Protein AF-A0A286TAH1-F1 (afdb_monomer)

Nearest PDB structures (foldseek):
  4v66-assembly1_AJ  TM=3.049E-01  e=8.725E+00  Escherichia coli

Solvent-accessible surface area (backbone atoms only — not comparable to full-atom values): 8216 Å² total; per-residue (Å²): 113,47,59,90,89,48,97,81,57,45,24,30,76,40,84,44,73,54,77,76,81,80,73,90,88,70,76,83,45,71,39,46,38,39,30,61,44,37,69,90,74,74,45,48,88,60,48,90,57,94,86,68,64,69,52,74,41,71,36,75,54,84,39,76,74,82,50,42,74,24,27,28,36,33,76,43,45,43,24,36,22,34,47,51,71,71,54,48,52,54,45,56,55,48,33,75,76,64,72,52,76,55,93,82,68,67,60,64,25,37,40,61,38,79,80,67,84,62,93,71,68,65,61,48,35,63,66,59,61,47,63,78,60,81,123

Radius of gyration: 15.1 Å; Cα contacts (8 Å, |Δi|>4): 212; chains: 1; bounding box: 39×30×38 Å

Foldseek 3Di:
DDDDPHDPWDWDKDWDQDQDDLDDDADHGTAIETATDDVVRVCVQLDDDPLFDWQFDWDQPCDDDPSRNHTYGPLRRQRIWGADPVLSVVVVVVCVVPVGDDPPPWGKTAGRCPPSPDDDDRIDTSVVSNVVPPD

Secondary structure (DSSP, 8-state):
-B--S-SS--EEEEEEE-S---SS---SSEEEEEEES-GGGT-TTTS--TT--EEE-EEE---SGGGGG-EEETTTTTTEEE--HHHHHHHHHHHHHHSS--TT----EEES-TTSS----SEE-HHHHHHTT--

Mean predicted aligned error: 6.15 Å

Organism: NCBI:txid1207542

pLDDT: mean 83.99, std 10.88, range [36.5, 95.44]

Sequence (135 aa):
MIRDIDDITDFTLLDVKVSQTLKGTVNSGSIIVRQTGSAEQGSAETLLQTGDVVMLFLTPTDLPGEQSSQYYVTGATAGVYRVTDDTQQSWNVLRSQHGNASDAWQPVFERVNVDSGDELPSELTPAQVYEQVKD

Structure (mmCIF, N/CA/C/O backbone):
data_AF-A0A286TAH1-F1
#
_entry.id   AF-A0A286TAH1-F1
#
loop_
_atom_site.group_PDB
_atom_site.id
_atom_site.type_symbol
_atom_site.label_atom_id
_atom_site.label_alt_id
_atom_site.label_comp_id
_atom_site.label_asym_id
_atom_site.label_entity_id
_atom_site.label_seq_id
_atom_site.pdbx_PDB_ins_code
_atom_site.Cartn_x
_atom_site.Cartn_y
_atom_site.Cartn_z
_atom_site.occupancy
_atom_site.B_iso_or_equiv
_atom_site.auth_seq_id
_atom_site.auth_comp_id
_atom_site.auth_asym_id
_atom_site.auth_atom_id
_atom_site.pdbx_PDB_model_num
ATOM 1 N N . MET A 1 1 ? 16.493 2.714 -0.895 1.00 82.31 1 MET A N 1
ATOM 2 C CA . MET A 1 1 ? 16.351 3.050 -2.324 1.00 82.31 1 MET A CA 1
ATOM 3 C C . MET A 1 1 ? 17.169 2.061 -3.135 1.00 82.31 1 MET A C 1
ATOM 5 O O . MET A 1 1 ? 18.258 1.716 -2.687 1.00 82.31 1 MET A O 1
ATOM 9 N N . ILE A 1 2 ? 16.652 1.609 -4.275 1.00 90.19 2 ILE A N 1
ATOM 10 C CA . ILE A 1 2 ? 17.345 0.749 -5.241 1.00 90.19 2 ILE A CA 1
ATOM 11 C C . ILE A 1 2 ? 17.036 1.192 -6.679 1.00 90.19 2 ILE A C 1
ATOM 13 O O . ILE A 1 2 ? 15.995 1.802 -6.917 1.00 90.19 2 ILE A O 1
ATOM 17 N N . ARG A 1 3 ? 17.923 0.826 -7.609 1.00 89.50 3 ARG A N 1
ATOM 18 C CA . ARG A 1 3 ? 17.768 0.934 -9.069 1.00 89.50 3 ARG A CA 1
ATOM 19 C C . ARG A 1 3 ? 18.244 -0.370 -9.705 1.00 89.50 3 ARG A C 1
ATOM 21 O O . ARG A 1 3 ? 19.398 -0.490 -10.100 1.00 89.50 3 ARG A O 1
ATOM 28 N N . ASP A 1 4 ? 17.415 -1.405 -9.636 1.00 90.00 4 ASP A N 1
ATOM 29 C CA . ASP A 1 4 ? 17.787 -2.777 -10.017 1.00 90.00 4 ASP A CA 1
ATOM 30 C C . ASP A 1 4 ? 17.015 -3.313 -11.234 1.00 90.00 4 ASP A C 1
ATOM 32 O O . ASP A 1 4 ? 17.237 -4.450 -11.643 1.00 90.00 4 ASP A O 1
ATOM 36 N N . ILE A 1 5 ? 16.130 -2.496 -11.813 1.00 87.19 5 ILE A N 1
ATOM 37 C CA . ILE A 1 5 ? 15.368 -2.798 -13.037 1.00 87.19 5 ILE A CA 1
ATOM 38 C C . ILE A 1 5 ? 15.913 -1.983 -14.215 1.00 87.19 5 ILE A C 1
ATOM 40 O O . ILE A 1 5 ? 16.086 -2.513 -15.310 1.00 87.19 5 ILE A O 1
ATOM 44 N N . ASP A 1 6 ? 16.210 -0.706 -13.972 1.00 87.81 6 ASP A N 1
ATOM 45 C CA . ASP A 1 6 ? 16.852 0.216 -14.903 1.00 87.81 6 ASP A CA 1
ATOM 46 C C . ASP A 1 6 ? 17.694 1.252 -14.123 1.00 87.81 6 ASP A C 1
ATOM 48 O O . ASP A 1 6 ? 17.627 1.316 -12.893 1.00 87.81 6 ASP A O 1
ATOM 52 N N . ASP A 1 7 ? 18.487 2.062 -14.829 1.00 88.75 7 ASP A N 1
ATOM 53 C CA . ASP A 1 7 ? 19.449 2.996 -14.217 1.00 88.75 7 ASP A CA 1
ATOM 54 C C . ASP A 1 7 ? 18.832 4.337 -13.757 1.00 88.75 7 ASP A C 1
ATOM 56 O O . ASP A 1 7 ? 19.522 5.185 -13.171 1.00 88.75 7 ASP A O 1
ATOM 60 N N . ILE A 1 8 ? 17.543 4.567 -14.028 1.00 88.06 8 ILE A N 1
ATOM 61 C CA . ILE A 1 8 ? 16.878 5.868 -13.854 1.00 88.06 8 ILE A CA 1
ATOM 62 C C . ILE A 1 8 ? 15.729 5.843 -12.842 1.00 88.06 8 ILE A C 1
ATOM 64 O O . ILE A 1 8 ? 15.449 6.872 -12.226 1.00 88.06 8 ILE A O 1
ATOM 68 N N . THR A 1 9 ? 15.083 4.699 -12.647 1.00 88.50 9 THR A N 1
ATOM 69 C CA . THR A 1 9 ? 13.889 4.553 -11.825 1.00 88.50 9 THR A CA 1
ATOM 70 C C . THR A 1 9 ? 14.282 4.157 -10.417 1.00 88.50 9 THR A C 1
ATOM 72 O O . THR A 1 9 ? 14.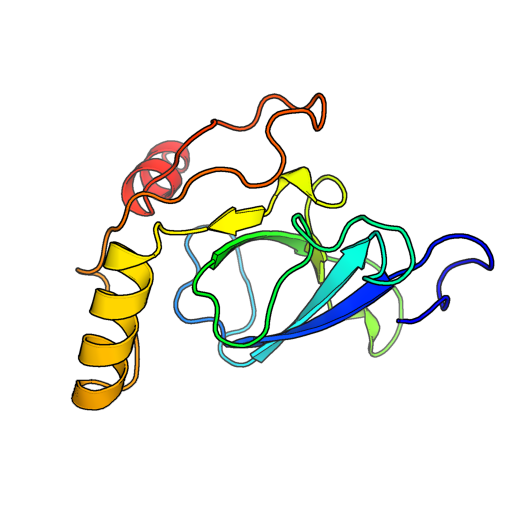750 3.049 -10.157 1.00 88.50 9 THR A O 1
ATOM 75 N N . ASP A 1 10 ? 14.040 5.07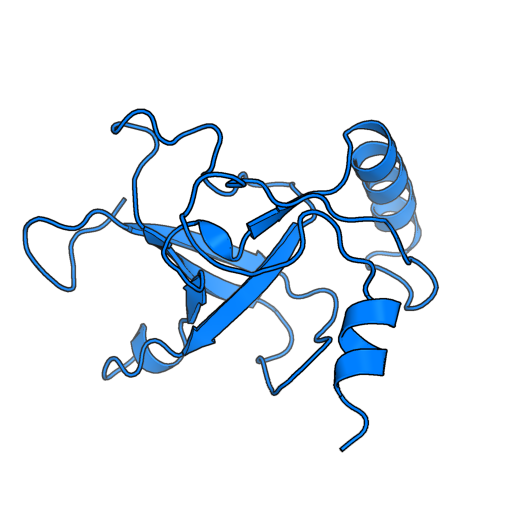2 -9.487 1.00 90.81 10 ASP A N 1
ATOM 76 C CA . ASP A 1 10 ? 14.214 4.803 -8.070 1.00 90.81 10 ASP A CA 1
ATOM 77 C C . ASP A 1 10 ? 13.039 4.008 -7.515 1.00 90.81 10 ASP A C 1
ATOM 79 O O . ASP A 1 10 ? 11.875 4.350 -7.732 1.00 90.81 10 ASP A O 1
ATOM 83 N N . PHE A 1 11 ? 13.357 2.977 -6.737 1.00 91.75 11 PHE A N 1
ATOM 84 C CA . PHE A 1 11 ? 12.384 2.243 -5.942 1.00 91.75 11 PHE A CA 1
ATOM 85 C C . PHE A 1 11 ? 12.740 2.274 -4.460 1.00 91.75 11 PHE A C 1
ATOM 87 O O . PHE A 1 11 ? 13.890 2.079 -4.047 1.00 91.75 11 PHE A O 1
ATOM 94 N N . THR A 1 12 ? 11.720 2.447 -3.633 1.00 92.19 12 THR A N 1
ATOM 95 C CA . THR A 1 12 ? 11.783 2.176 -2.202 1.00 92.19 12 THR A CA 1
ATOM 96 C C . THR A 1 12 ? 11.207 0.787 -1.9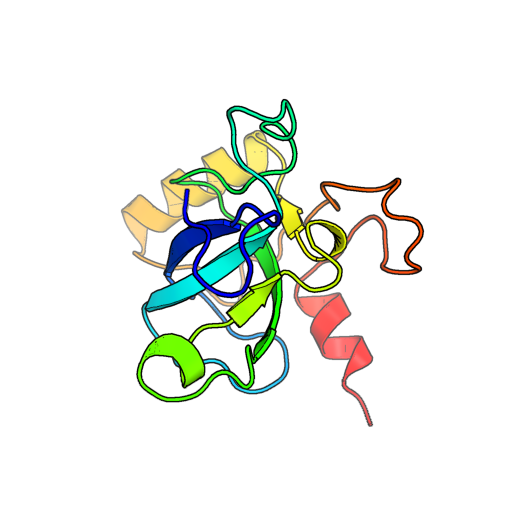50 1.00 92.19 12 THR A C 1
ATOM 98 O O . THR A 1 12 ? 10.083 0.491 -2.352 1.00 92.19 12 THR A O 1
ATOM 101 N N . LEU A 1 13 ? 12.002 -0.076 -1.312 1.00 93.06 13 LEU A N 1
ATOM 102 C CA . LEU A 1 13 ? 11.569 -1.397 -0.864 1.00 93.06 13 LEU A CA 1
ATOM 103 C C . LEU A 1 13 ? 11.074 -1.316 0.573 1.00 93.06 13 LEU A C 1
ATOM 105 O O . LEU A 1 13 ? 11.779 -0.777 1.430 1.00 93.06 13 LEU A O 1
ATOM 109 N N . LEU A 1 14 ? 9.913 -1.908 0.835 1.00 92.94 14 LEU A N 1
ATOM 110 C CA . LEU A 1 14 ? 9.366 -2.050 2.177 1.00 92.94 14 LEU A CA 1
ATOM 111 C C . LEU A 1 14 ? 8.975 -3.498 2.459 1.00 92.94 14 LEU A C 1
ATOM 113 O O . LEU A 1 14 ? 8.354 -4.151 1.622 1.00 92.94 14 LEU A O 1
ATOM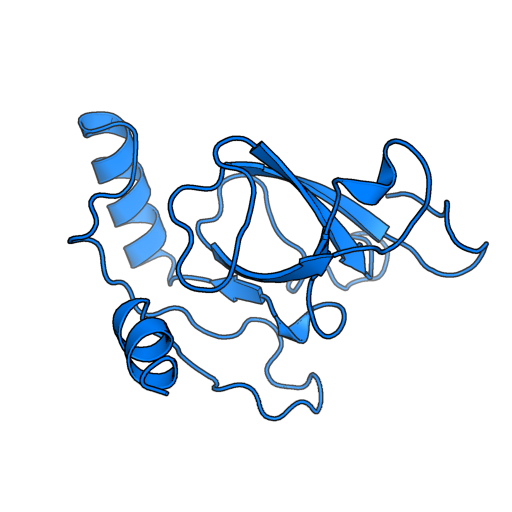 117 N N . ASP A 1 15 ? 9.306 -3.963 3.662 1.00 93.44 15 ASP A N 1
ATOM 118 C CA . ASP A 1 15 ? 8.713 -5.165 4.245 1.00 93.44 15 ASP A CA 1
ATOM 119 C C . ASP A 1 15 ? 7.352 -4.787 4.838 1.00 93.44 15 ASP A C 1
ATOM 121 O O . ASP A 1 15 ? 7.260 -4.001 5.786 1.00 93.44 15 ASP A O 1
ATOM 125 N N . VAL A 1 16 ? 6.288 -5.303 4.229 1.00 92.81 16 VAL A N 1
ATOM 126 C CA . VAL A 1 16 ? 4.908 -5.027 4.617 1.00 92.81 16 VAL A CA 1
ATOM 127 C C . VAL A 1 16 ? 4.314 -6.276 5.243 1.00 92.81 16 VAL A C 1
ATOM 129 O O . VAL A 1 16 ? 4.096 -7.289 4.575 1.00 92.81 16 VAL A O 1
ATOM 132 N N . LYS A 1 17 ? 3.982 -6.181 6.533 1.00 91.44 17 LYS A N 1
ATOM 133 C CA . LYS A 1 17 ? 3.211 -7.213 7.228 1.00 91.44 17 LYS A CA 1
ATOM 134 C C . LYS A 1 17 ? 1.753 -7.159 6.771 1.00 91.44 17 LYS A C 1
ATOM 136 O O . LYS A 1 17 ? 1.022 -6.230 7.113 1.00 91.44 17 LYS A O 1
ATOM 141 N N . VAL A 1 18 ? 1.315 -8.191 6.063 1.00 89.38 18 VAL A N 1
ATOM 142 C CA . VAL A 1 18 ? -0.064 -8.362 5.603 1.00 89.38 18 VAL A CA 1
ATOM 143 C C . VAL A 1 18 ? -0.949 -8.716 6.795 1.00 89.38 18 VAL A C 1
ATOM 145 O O . VAL A 1 18 ? -0.815 -9.786 7.392 1.00 89.38 18 VAL A O 1
ATOM 148 N N . SER A 1 19 ? -1.861 -7.808 7.152 1.00 85.94 19 SER A N 1
ATOM 149 C CA . SER A 1 19 ? -2.883 -8.090 8.167 1.00 85.94 19 SER A CA 1
ATOM 150 C C . SER A 1 19 ? -4.065 -8.859 7.579 1.00 85.94 19 SER A C 1
ATOM 152 O O . SER A 1 19 ? -4.590 -9.753 8.232 1.00 85.94 19 SER A O 1
ATOM 154 N N . GLN A 1 20 ? -4.485 -8.505 6.364 1.00 85.06 20 GLN A N 1
ATOM 155 C CA . GLN A 1 20 ? -5.654 -9.067 5.697 1.00 85.06 20 GLN A CA 1
ATOM 156 C C . GLN A 1 20 ? -5.506 -8.912 4.182 1.00 85.06 20 GLN A C 1
ATOM 158 O O . GLN A 1 20 ? -5.025 -7.883 3.707 1.00 85.06 20 GLN A O 1
ATOM 163 N N . THR A 1 21 ? -5.956 -9.916 3.432 1.00 88.88 21 THR A N 1
ATOM 164 C CA . THR A 1 21 ? -6.073 -9.850 1.970 1.00 88.88 21 THR A CA 1
ATOM 165 C C . THR A 1 21 ? -7.540 -9.637 1.614 1.00 88.88 21 THR A C 1
ATOM 167 O O . THR A 1 21 ? -8.384 -10.469 1.945 1.00 88.88 21 THR A O 1
ATOM 170 N N . LEU A 1 22 ? -7.849 -8.517 0.958 1.00 86.81 22 LEU A N 1
ATOM 171 C CA . LEU A 1 22 ? -9.225 -8.162 0.585 1.00 86.81 22 LEU A CA 1
ATOM 172 C C . LEU A 1 22 ? -9.624 -8.735 -0.782 1.00 86.81 22 LEU A C 1
ATOM 174 O O . LEU A 1 22 ? -10.735 -9.227 -0.950 1.00 86.81 22 LEU A O 1
ATOM 178 N N . LYS A 1 23 ? -8.706 -8.707 -1.756 1.00 86.06 23 LYS A N 1
ATOM 179 C CA . LYS A 1 23 ? -8.922 -9.210 -3.118 1.00 86.06 23 LYS A CA 1
ATOM 180 C C . LYS A 1 23 ? -7.674 -9.918 -3.638 1.00 86.06 23 LYS A C 1
ATOM 182 O O . LYS A 1 23 ? -6.552 -9.528 -3.322 1.00 86.06 23 LYS A O 1
ATOM 187 N N . GLY A 1 24 ? -7.889 -10.932 -4.475 1.00 85.56 24 GLY A N 1
ATOM 188 C CA . GLY A 1 24 ? -6.819 -11.703 -5.102 1.00 85.56 24 GLY A CA 1
ATOM 189 C C . GLY A 1 24 ? -6.112 -12.636 -4.122 1.00 85.56 24 GLY A C 1
ATOM 190 O O . GLY A 1 24 ? -6.670 -13.049 -3.106 1.00 85.56 24 GLY A O 1
ATOM 191 N N . THR A 1 25 ? -4.874 -12.997 -4.447 1.00 83.00 25 THR A N 1
ATOM 192 C CA . THR A 1 25 ? -4.041 -13.855 -3.605 1.00 83.00 25 THR A CA 1
ATOM 193 C C . THR A 1 25 ? -2.712 -13.165 -3.362 1.00 83.00 25 THR A C 1
ATOM 195 O O . THR A 1 25 ? -1.923 -12.954 -4.279 1.00 83.00 25 THR A O 1
ATOM 198 N N . VAL A 1 26 ? -2.482 -12.817 -2.103 1.00 81.12 26 VAL A N 1
ATOM 199 C CA . VAL A 1 26 ? -1.204 -12.324 -1.598 1.00 81.12 26 VAL A CA 1
ATOM 200 C C . VAL A 1 26 ? -0.764 -13.292 -0.515 1.00 81.12 26 VAL A C 1
ATOM 202 O O . VAL A 1 26 ? -1.589 -13.736 0.289 1.00 81.12 26 VAL A O 1
ATOM 205 N N . ASN A 1 27 ? 0.521 -13.644 -0.513 1.00 73.19 27 ASN A N 1
ATOM 206 C CA . ASN A 1 27 ? 1.074 -14.529 0.503 1.00 73.19 27 ASN A CA 1
ATOM 207 C C . ASN A 1 27 ? 0.827 -13.939 1.898 1.00 73.19 27 ASN A C 1
ATOM 209 O O . ASN A 1 27 ? 1.161 -12.786 2.170 1.00 73.19 27 ASN A O 1
ATOM 213 N N . SER A 1 28 ? 0.232 -14.734 2.788 1.00 71.56 28 SER A N 1
ATOM 214 C CA . SER A 1 28 ? 0.061 -14.352 4.189 1.00 71.56 28 SER A CA 1
ATOM 215 C C . SER A 1 28 ? 1.425 -14.194 4.862 1.00 71.56 28 SER A C 1
ATOM 217 O O . SER A 1 28 ? 2.303 -15.033 4.659 1.00 71.56 28 SER A O 1
ATOM 219 N N . GLY A 1 29 ? 1.583 -13.182 5.714 1.00 84.38 29 GLY A N 1
ATOM 220 C CA . GLY A 1 29 ? 2.835 -12.915 6.422 1.00 84.38 29 GLY A CA 1
ATOM 221 C C . GLY A 1 29 ? 3.428 -11.572 6.018 1.00 84.38 29 GLY A C 1
ATOM 222 O O . GLY A 1 29 ? 2.721 -10.570 6.036 1.00 84.38 29 GLY A O 1
ATOM 223 N N . SER A 1 30 ? 4.716 -11.554 5.695 1.00 90.44 30 SER A N 1
ATOM 224 C CA . SER A 1 30 ? 5.413 -10.370 5.190 1.00 90.44 30 SER A CA 1
A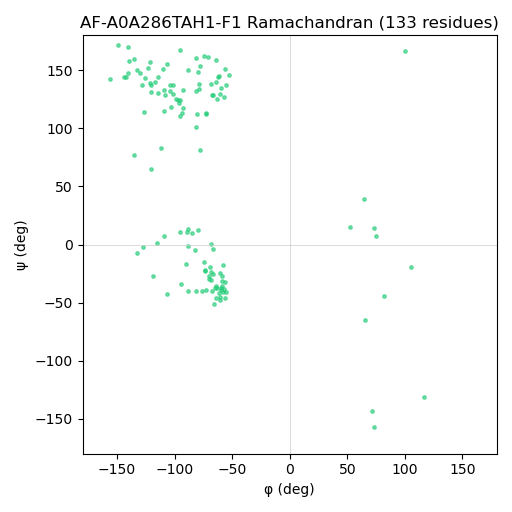TOM 225 C C . SER A 1 30 ? 5.637 -10.491 3.689 1.00 90.44 30 SER A C 1
ATOM 227 O O . SER A 1 30 ? 6.025 -11.554 3.202 1.00 90.44 30 SER A O 1
ATOM 229 N N . ILE A 1 31 ? 5.412 -9.396 2.971 1.00 93.75 31 ILE A N 1
ATOM 230 C CA . ILE A 1 31 ? 5.723 -9.265 1.547 1.00 93.75 31 ILE A CA 1
ATOM 231 C C . ILE A 1 31 ? 6.693 -8.112 1.333 1.00 93.75 31 ILE A C 1
ATOM 233 O O . ILE A 1 31 ? 6.739 -7.171 2.124 1.00 93.75 31 ILE A O 1
ATOM 237 N N . ILE A 1 32 ? 7.426 -8.157 0.226 1.00 94.62 32 ILE A N 1
ATOM 238 C CA . ILE A 1 32 ? 8.248 -7.032 -0.207 1.00 94.62 32 ILE A CA 1
ATOM 239 C C . ILE A 1 32 ? 7.470 -6.222 -1.239 1.00 94.62 32 ILE A C 1
ATOM 241 O O . ILE A 1 32 ? 7.076 -6.744 -2.285 1.00 94.62 32 ILE A O 1
ATOM 245 N N . VAL A 1 33 ? 7.268 -4.940 -0.941 1.00 94.88 33 VAL A N 1
ATOM 246 C CA . VAL A 1 33 ? 6.606 -3.982 -1.828 1.00 94.88 33 VAL A CA 1
ATOM 247 C C . VAL A 1 33 ? 7.631 -2.996 -2.380 1.00 94.88 33 VAL A C 1
ATOM 249 O O . VAL A 1 33 ? 8.393 -2.383 -1.633 1.00 94.88 33 VAL A O 1
ATOM 252 N N . ARG A 1 34 ? 7.627 -2.845 -3.704 1.00 94.12 34 ARG A N 1
ATOM 253 C CA . ARG A 1 34 ? 8.363 -1.862 -4.496 1.00 94.12 34 ARG A CA 1
ATOM 254 C C . ARG A 1 34 ? 7.452 -0.675 -4.767 1.00 94.12 34 ARG A C 1
ATOM 256 O O . ARG A 1 34 ? 6.501 -0.775 -5.542 1.00 94.12 34 ARG A O 1
ATOM 263 N N . GLN A 1 35 ? 7.760 0.457 -4.157 1.00 92.75 35 GLN A N 1
ATOM 264 C CA . GLN A 1 35 ? 7.109 1.721 -4.472 1.00 92.75 35 GLN A CA 1
ATOM 265 C C . GLN A 1 35 ? 8.055 2.581 -5.304 1.00 92.75 35 GLN A C 1
ATOM 267 O O . GLN A 1 35 ? 9.230 2.711 -4.961 1.00 92.75 35 GLN A O 1
ATOM 272 N N . THR A 1 36 ? 7.560 3.151 -6.398 1.00 89.94 36 THR A N 1
ATOM 273 C CA . THR A 1 36 ? 8.349 4.072 -7.221 1.00 89.94 36 THR A CA 1
ATOM 274 C C . THR A 1 36 ? 8.610 5.368 -6.457 1.00 89.94 36 THR A C 1
ATOM 276 O O . THR A 1 36 ? 7.714 5.916 -5.816 1.00 89.94 36 THR A O 1
ATOM 279 N N . GLY A 1 37 ? 9.838 5.864 -6.563 1.00 87.50 37 GLY A N 1
ATOM 280 C CA . GLY A 1 37 ? 10.319 7.065 -5.900 1.00 87.50 37 GLY A CA 1
ATOM 281 C C . GLY A 1 37 ? 11.149 6.777 -4.649 1.00 87.50 37 GLY A C 1
ATOM 282 O O . GLY A 1 37 ? 11.172 5.670 -4.098 1.00 87.50 37 GLY A O 1
ATOM 283 N N . SER A 1 38 ? 11.840 7.813 -4.183 1.00 84.00 38 SER A N 1
ATOM 284 C CA . SER A 1 38 ? 12.612 7.804 -2.941 1.00 84.00 38 SER A CA 1
ATOM 285 C C . SER A 1 38 ? 12.373 9.072 -2.119 1.00 84.00 38 SER A C 1
ATOM 287 O O . SER A 1 38 ? 11.923 10.100 -2.633 1.00 84.00 38 SER A O 1
ATOM 289 N N . ALA A 1 39 ? 12.664 9.003 -0.816 1.00 78.25 39 ALA A N 1
ATOM 290 C CA . ALA A 1 39 ? 12.524 10.153 0.080 1.00 78.25 39 ALA A CA 1
ATOM 291 C C . ALA A 1 39 ? 13.393 11.344 -0.371 1.00 78.25 39 ALA A C 1
ATOM 293 O O . ALA A 1 39 ? 13.044 12.496 -0.132 1.00 78.25 39 ALA A O 1
ATOM 294 N N . GLU A 1 40 ? 14.490 11.065 -1.077 1.00 76.62 40 GLU A N 1
ATOM 295 C CA . GLU A 1 40 ? 15.426 12.059 -1.609 1.00 76.62 40 GLU A CA 1
ATOM 296 C C . GLU A 1 40 ? 14.860 12.824 -2.818 1.00 76.62 40 GLU A C 1
ATOM 298 O O . GLU A 1 40 ? 15.286 13.943 -3.092 1.00 76.62 40 GLU A O 1
ATOM 303 N N . GLN A 1 41 ? 13.864 12.267 -3.515 1.00 71.44 41 GLN A N 1
ATOM 304 C CA . GLN A 1 41 ? 13.229 12.874 -4.692 1.00 71.44 41 GLN A CA 1
ATOM 305 C C . GLN A 1 41 ? 12.034 13.783 -4.348 1.00 71.44 41 GLN A C 1
ATOM 307 O O . GLN A 1 41 ? 11.274 14.170 -5.233 1.00 71.44 41 GLN A O 1
ATOM 312 N N . GLY A 1 42 ? 11.825 14.112 -3.068 1.00 61.66 42 GLY A N 1
ATOM 313 C CA . GLY A 1 42 ? 10.730 14.989 -2.630 1.00 61.66 42 GLY A CA 1
ATOM 314 C C . GLY A 1 42 ? 9.344 14.333 -2.631 1.00 61.66 42 GLY A C 1
ATOM 315 O O . GLY A 1 42 ? 8.354 15.003 -2.371 1.00 61.66 42 GLY A O 1
ATOM 316 N N . SER A 1 43 ? 9.257 13.020 -2.867 1.00 65.56 43 SER A N 1
ATOM 317 C CA . SER A 1 43 ? 7.996 12.255 -2.848 1.00 65.56 43 SER A CA 1
ATOM 318 C C . SER A 1 43 ? 7.636 11.705 -1.459 1.00 65.56 43 SER A C 1
ATOM 320 O O . SER A 1 43 ? 6.770 10.839 -1.344 1.00 65.56 43 SER A O 1
ATOM 322 N N . ALA A 1 44 ? 8.300 12.186 -0.403 1.00 67.56 44 ALA A N 1
ATOM 323 C CA . ALA A 1 44 ? 8.253 11.617 0.946 1.00 67.56 44 ALA A CA 1
ATOM 324 C C . ALA A 1 44 ? 6.835 11.510 1.534 1.00 67.56 44 ALA A C 1
ATOM 326 O O . ALA A 1 44 ? 6.552 10.560 2.258 1.00 67.56 44 ALA A O 1
ATOM 327 N N . GLU A 1 45 ? 5.937 12.435 1.188 1.00 72.06 45 GLU A N 1
ATOM 328 C CA . GLU A 1 45 ? 4.548 12.417 1.666 1.00 72.06 45 GLU A CA 1
ATOM 329 C C . GLU A 1 45 ? 3.734 11.272 1.050 1.00 72.06 45 GLU A C 1
ATOM 331 O O . GLU A 1 45 ? 2.858 10.710 1.706 1.00 72.06 45 GLU A O 1
ATOM 336 N N . THR A 1 46 ? 4.071 10.855 -0.173 1.00 80.25 46 THR A N 1
ATOM 337 C CA . THR A 1 46 ? 3.396 9.745 -0.868 1.00 80.25 46 THR A CA 1
ATOM 338 C C . THR A 1 46 ? 4.020 8.379 -0.595 1.00 80.25 46 THR A C 1
ATOM 340 O O . THR A 1 46 ? 3.395 7.348 -0.846 1.00 80.25 46 THR A O 1
ATOM 343 N N . LEU A 1 47 ? 5.250 8.356 -0.077 1.00 85.75 47 LEU A N 1
ATOM 344 C CA . LEU A 1 47 ? 5.981 7.127 0.213 1.00 85.75 47 LEU A CA 1
ATOM 345 C C . LEU A 1 47 ? 5.510 6.492 1.508 1.00 85.75 47 LEU A C 1
ATOM 347 O O . LEU A 1 47 ? 5.328 7.180 2.509 1.00 85.75 47 LEU A O 1
ATOM 351 N N . LEU A 1 48 ? 5.369 5.170 1.490 1.00 88.44 48 LEU A N 1
ATOM 352 C CA . LEU A 1 48 ? 5.038 4.368 2.659 1.00 88.44 48 LEU A CA 1
ATOM 353 C C . LEU A 1 48 ? 6.033 4.603 3.799 1.00 88.44 48 LEU A C 1
ATOM 355 O O . LEU A 1 48 ? 7.245 4.646 3.580 1.00 88.44 48 LEU A O 1
ATOM 359 N N . GLN A 1 49 ? 5.510 4.720 5.021 1.00 85.75 49 GLN A N 1
ATOM 360 C CA . GLN A 1 49 ? 6.320 4.879 6.220 1.00 85.75 49 GLN A CA 1
ATOM 361 C C . GLN A 1 49 ? 6.169 3.666 7.133 1.00 85.75 49 GLN A C 1
ATOM 363 O O . GLN A 1 49 ? 5.106 3.051 7.250 1.00 85.75 49 GLN A O 1
ATOM 368 N N . THR A 1 50 ? 7.267 3.295 7.785 1.00 86.56 50 THR A N 1
ATOM 369 C CA . THR A 1 50 ? 7.264 2.191 8.742 1.00 86.56 50 THR A CA 1
ATOM 370 C C . THR A 1 50 ? 6.353 2.524 9.916 1.00 86.56 50 THR A C 1
ATOM 372 O O . THR A 1 50 ? 6.567 3.510 10.613 1.00 86.56 50 THR A O 1
ATOM 375 N N . GLY A 1 51 ? 5.393 1.641 10.182 1.00 85.81 51 GLY A N 1
ATOM 376 C CA . GLY A 1 51 ? 4.444 1.786 11.285 1.00 85.81 5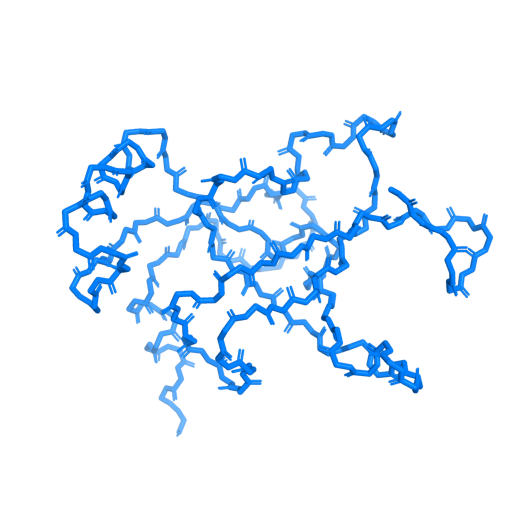1 GLY A CA 1
ATOM 377 C C . GLY A 1 51 ? 3.045 2.193 10.836 1.00 85.81 51 GLY A C 1
ATOM 378 O O . GLY A 1 51 ? 2.103 1.913 11.576 1.00 85.81 51 GLY A O 1
ATOM 379 N N . ASP A 1 52 ? 2.899 2.747 9.631 1.00 88.69 52 ASP A N 1
ATOM 380 C CA . ASP A 1 52 ? 1.601 3.101 9.057 1.00 88.69 52 ASP A CA 1
ATOM 381 C C . ASP A 1 52 ? 0.716 1.867 8.876 1.00 88.69 52 ASP A C 1
ATOM 383 O O . ASP A 1 52 ? 1.181 0.779 8.514 1.00 88.69 52 ASP A O 1
ATOM 387 N N . VAL A 1 53 ? -0.588 2.049 9.078 1.00 90.50 53 VAL A N 1
ATOM 388 C CA . VAL A 1 53 ? -1.588 1.126 8.555 1.00 90.50 53 VAL A CA 1
ATOM 389 C C . VAL A 1 53 ? -2.107 1.653 7.238 1.00 90.50 53 VAL A C 1
ATOM 391 O O . VAL A 1 53 ? -2.615 2.769 7.136 1.00 90.50 53 VAL A O 1
ATOM 394 N N . VAL A 1 54 ? -1.993 0.806 6.226 1.00 93.06 54 VAL A N 1
ATOM 395 C CA . VAL A 1 54 ? -2.309 1.152 4.848 1.00 93.06 54 VAL A CA 1
ATOM 396 C C . VAL A 1 54 ? -3.175 0.086 4.207 1.00 93.06 54 VAL A C 1
ATOM 398 O O . VAL A 1 54 ? -3.071 -1.099 4.530 1.00 93.06 54 VAL A O 1
ATOM 401 N N . MET A 1 55 ? -3.998 0.519 3.259 1.00 93.44 55 MET A N 1
ATOM 402 C CA . MET A 1 55 ? -4.590 -0.353 2.256 1.00 93.44 55 MET A CA 1
ATOM 403 C C . MET A 1 55 ? -3.794 -0.167 0.963 1.00 93.44 55 MET A C 1
ATOM 405 O O . MET A 1 55 ? -3.550 0.960 0.530 1.00 93.44 55 MET A O 1
ATOM 409 N N . LEU A 1 56 ? -3.358 -1.281 0.373 1.00 93.44 56 LEU A N 1
ATOM 410 C CA . LEU A 1 56 ? -2.507 -1.289 -0.813 1.00 93.44 56 LEU A CA 1
ATOM 411 C C . LEU A 1 56 ? -3.178 -2.027 -1.963 1.00 93.44 56 LEU A C 1
ATOM 413 O O . LEU A 1 56 ? -3.604 -3.173 -1.814 1.00 93.44 56 LEU A O 1
ATOM 417 N N . PHE A 1 57 ? -3.172 -1.394 -3.130 1.00 92.25 57 PHE A N 1
ATOM 418 C CA . PHE A 1 57 ? -3.418 -2.055 -4.404 1.00 92.25 57 PHE A CA 1
ATOM 419 C C . PHE A 1 57 ? -2.077 -2.485 -4.986 1.00 92.25 57 PHE A C 1
ATOM 421 O O . PHE A 1 57 ? -1.212 -1.653 -5.271 1.00 92.25 57 PHE A O 1
ATOM 428 N N . LEU A 1 58 ? -1.896 -3.793 -5.147 1.00 93.62 58 LEU A N 1
ATOM 429 C CA . LEU A 1 58 ? -0.616 -4.398 -5.495 1.00 93.62 58 LEU A CA 1
ATOM 430 C C . LEU A 1 58 ? -0.682 -5.112 -6.844 1.00 93.62 58 LEU A C 1
ATOM 432 O O . LEU A 1 58 ? -1.636 -5.839 -7.117 1.00 93.62 58 LEU A O 1
ATOM 436 N N . THR A 1 59 ? 0.384 -4.969 -7.626 1.00 92.75 59 THR A N 1
ATOM 437 C CA . THR A 1 59 ? 0.603 -5.713 -8.872 1.00 92.75 59 THR A CA 1
ATOM 438 C C . THR A 1 59 ? 1.824 -6.615 -8.691 1.00 92.75 59 THR A C 1
ATOM 440 O O . THR A 1 59 ? 2.853 -6.118 -8.232 1.00 92.75 59 THR A O 1
ATOM 443 N N . PRO A 1 60 ? 1.764 -7.921 -9.009 1.00 93.50 60 PRO A N 1
ATOM 444 C CA . PRO A 1 60 ? 2.959 -8.767 -9.051 1.00 93.50 60 PRO A CA 1
ATOM 445 C C . PRO A 1 60 ? 4.041 -8.148 -9.942 1.00 93.50 60 PRO A C 1
ATOM 447 O O . PRO A 1 60 ? 3.727 -7.479 -10.923 1.00 93.50 60 PRO A O 1
ATOM 450 N N . THR A 1 61 ? 5.315 -8.331 -9.602 1.00 92.69 61 THR A N 1
ATOM 451 C CA . THR A 1 61 ? 6.397 -7.696 -10.374 1.00 92.69 61 THR A CA 1
ATOM 452 C C . THR A 1 61 ? 6.639 -8.334 -11.738 1.00 92.69 61 THR A C 1
ATOM 454 O O . THR A 1 61 ? 7.242 -7.694 -12.594 1.00 92.69 61 THR A O 1
ATOM 457 N N . ASP A 1 62 ? 6.244 -9.599 -11.918 1.00 91.38 62 ASP A N 1
ATOM 458 C CA . ASP A 1 62 ? 6.600 -10.453 -13.062 1.00 91.38 62 ASP A CA 1
ATOM 459 C C . ASP A 1 62 ? 8.121 -10.535 -13.339 1.00 91.38 62 ASP A C 1
ATOM 461 O O . ASP A 1 62 ? 8.560 -11.007 -14.390 1.00 91.38 62 ASP A O 1
ATOM 465 N N . LEU A 1 63 ? 8.949 -10.118 -12.373 1.00 92.19 63 LEU A N 1
ATOM 466 C CA . LEU A 1 63 ? 10.406 -10.176 -12.454 1.00 92.19 63 LEU A CA 1
ATOM 467 C C . LEU A 1 63 ? 10.909 -11.592 -12.149 1.00 92.19 63 LEU A C 1
ATOM 469 O O . LEU A 1 63 ? 10.309 -12.305 -11.344 1.00 92.19 63 LEU A O 1
ATOM 473 N N . PRO A 1 64 ? 12.028 -12.030 -12.746 1.00 91.94 64 PRO A N 1
ATOM 474 C CA . PRO A 1 64 ? 12.564 -13.362 -12.502 1.00 91.94 64 PRO A CA 1
ATOM 475 C C . PRO A 1 64 ? 13.236 -13.493 -11.122 1.00 91.94 64 PRO A C 1
ATOM 477 O O . PRO A 1 64 ? 13.655 -12.520 -10.494 1.00 91.94 64 PRO A O 1
ATOM 480 N N . GLY A 1 65 ? 13.410 -14.738 -10.671 1.00 91.94 65 GLY A N 1
ATOM 481 C CA . GLY A 1 65 ? 14.175 -15.059 -9.462 1.00 91.94 65 GLY A CA 1
ATOM 482 C C . GLY A 1 65 ? 13.471 -14.641 -8.170 1.00 91.94 65 GLY A C 1
ATOM 483 O O . GLY A 1 65 ? 12.252 -14.738 -8.059 1.00 91.94 65 GLY A O 1
ATOM 484 N N . GLU A 1 66 ? 14.238 -14.184 -7.179 1.00 88.81 66 GLU A N 1
ATOM 485 C CA . GLU A 1 66 ? 13.719 -13.772 -5.862 1.00 88.81 66 GLU A CA 1
ATOM 486 C C . GLU A 1 66 ? 12.683 -12.640 -5.967 1.00 88.81 66 GLU A C 1
ATOM 488 O O . GLU A 1 66 ? 11.713 -12.585 -5.206 1.00 88.81 66 GLU A O 1
ATOM 493 N N . GLN A 1 67 ? 12.840 -11.779 -6.974 1.00 91.50 67 GLN A N 1
ATOM 494 C CA . GLN A 1 67 ? 11.981 -10.622 -7.202 1.00 91.50 67 GLN A CA 1
ATOM 495 C C . GLN A 1 67 ? 10.562 -11.001 -7.649 1.00 91.50 67 GLN A C 1
ATOM 497 O O . GLN A 1 67 ? 9.653 -10.198 -7.452 1.00 91.50 67 GLN A O 1
ATOM 502 N N . SER A 1 68 ? 10.353 -12.224 -8.158 1.00 92.25 68 SER A N 1
ATOM 503 C CA . SER A 1 68 ? 9.036 -12.742 -8.582 1.00 92.25 68 SER A CA 1
ATOM 504 C C . SER A 1 68 ? 8.004 -12.808 -7.455 1.00 92.25 68 SER A C 1
ATOM 506 O O . SER A 1 68 ? 6.802 -12.790 -7.701 1.00 92.25 68 SER A O 1
ATOM 508 N N . SER A 1 69 ? 8.475 -12.890 -6.208 1.00 91.19 69 SER A N 1
ATOM 509 C CA . SER A 1 69 ? 7.641 -12.920 -5.001 1.00 91.19 69 SER A CA 1
ATOM 510 C C . SER A 1 69 ? 7.302 -11.531 -4.447 1.00 91.19 69 SER A C 1
ATOM 512 O O . SER A 1 69 ? 6.612 -11.418 -3.433 1.00 91.19 69 SER A O 1
ATOM 514 N N . GLN A 1 70 ? 7.816 -10.480 -5.085 1.00 94.44 70 GLN A N 1
ATOM 515 C CA . GLN A 1 70 ? 7.626 -9.093 -4.682 1.00 94.44 70 GLN A CA 1
ATOM 516 C C . GLN A 1 70 ? 6.462 -8.473 -5.462 1.00 94.44 70 GLN A C 1
ATOM 518 O O . GLN A 1 70 ? 5.999 -9.012 -6.469 1.00 94.44 70 GLN A O 1
ATOM 523 N N . TYR A 1 71 ? 6.009 -7.309 -5.008 1.00 95.44 71 TYR A N 1
ATOM 524 C CA . TYR A 1 71 ? 4.889 -6.589 -5.610 1.00 95.44 71 TYR A CA 1
ATOM 525 C C . TYR A 1 71 ? 5.252 -5.133 -5.873 1.00 95.44 71 TYR A C 1
ATOM 527 O O . TYR A 1 71 ? 5.988 -4.534 -5.096 1.00 95.44 71 TYR A O 1
ATOM 535 N N . TYR A 1 72 ? 4.695 -4.537 -6.921 1.00 94.88 72 TYR A N 1
ATOM 536 C CA . TYR A 1 72 ? 4.636 -3.091 -7.092 1.00 94.88 72 TYR A CA 1
ATOM 537 C C . TYR A 1 72 ? 3.386 -2.511 -6.440 1.00 94.88 72 TYR A C 1
ATOM 539 O O . TYR A 1 72 ? 2.329 -3.146 -6.423 1.00 94.88 72 TYR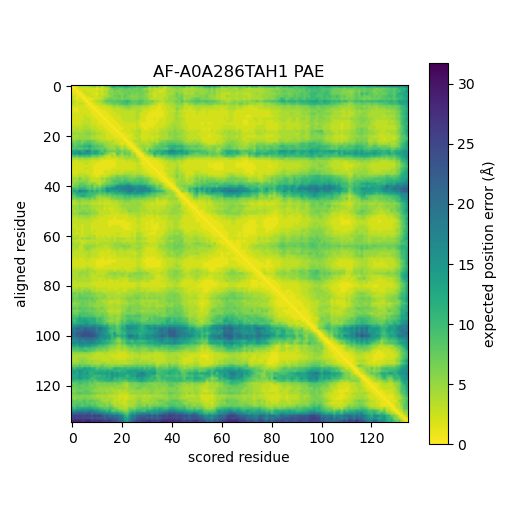 A O 1
ATOM 547 N N . VAL A 1 73 ? 3.477 -1.263 -5.984 1.00 93.44 73 VAL A N 1
ATOM 548 C CA . VAL A 1 73 ? 2.282 -0.434 -5.791 1.00 93.44 73 VAL A CA 1
ATOM 549 C C . VAL A 1 73 ? 1.664 -0.140 -7.160 1.00 93.44 73 VAL A C 1
ATOM 551 O O . VAL A 1 73 ? 2.347 0.318 -8.079 1.00 93.44 73 VAL A O 1
ATOM 554 N N . THR A 1 74 ? 0.363 -0.388 -7.297 1.00 90.25 74 THR A N 1
ATOM 555 C CA . THR A 1 74 ? -0.375 -0.103 -8.536 1.00 90.25 74 THR A CA 1
ATOM 556 C C . THR A 1 74 ? -0.314 1.393 -8.844 1.00 90.25 74 THR A C 1
ATOM 558 O O . THR A 1 74 ? -0.581 2.221 -7.973 1.00 90.25 74 THR A O 1
ATOM 561 N N . GLY A 1 75 ? 0.056 1.749 -10.078 1.00 86.31 75 GLY A N 1
ATOM 562 C CA . GLY A 1 75 ? 0.145 3.147 -10.510 1.00 86.31 75 GLY A CA 1
ATOM 563 C C . GLY A 1 75 ? 1.213 3.961 -9.767 1.00 86.31 75 GLY A C 1
ATOM 564 O O . GLY A 1 75 ? 0.966 5.119 -9.434 1.00 86.31 75 GLY A O 1
ATOM 565 N N . ALA A 1 76 ? 2.378 3.360 -9.488 1.00 85.56 76 ALA A N 1
ATOM 566 C CA . ALA A 1 76 ? 3.541 3.950 -8.805 1.00 85.56 76 ALA A CA 1
ATOM 567 C C . ALA A 1 76 ? 3.298 4.322 -7.330 1.00 85.56 76 ALA A C 1
ATOM 569 O O . ALA A 1 76 ? 3.905 3.736 -6.435 1.00 85.56 76 ALA A O 1
ATOM 570 N N . THR A 1 77 ? 2.408 5.279 -7.073 1.00 86.75 77 THR A N 1
ATOM 571 C CA . THR A 1 77 ? 1.969 5.698 -5.731 1.00 86.75 77 THR A CA 1
ATOM 572 C C . THR A 1 77 ? 0.444 5.814 -5.612 1.00 86.75 77 THR A C 1
ATOM 574 O O . THR A 1 77 ? -0.070 5.978 -4.509 1.00 86.75 77 THR A O 1
ATOM 577 N N . ALA A 1 78 ? -0.291 5.676 -6.723 1.00 85.81 78 ALA A N 1
ATOM 578 C CA . ALA A 1 78 ? -1.749 5.790 -6.795 1.00 85.81 78 ALA A CA 1
ATOM 579 C C . ALA A 1 78 ? -2.490 4.780 -5.907 1.00 85.81 78 ALA A C 1
ATOM 581 O O . ALA A 1 78 ? -3.518 5.109 -5.320 1.00 85.81 78 ALA A O 1
ATOM 582 N N . GLY A 1 79 ? -1.958 3.559 -5.810 1.00 90.25 79 GLY A N 1
ATOM 583 C CA . GLY A 1 79 ? -2.540 2.447 -5.064 1.00 90.25 79 GLY A CA 1
ATOM 584 C C . GLY A 1 79 ? -2.303 2.476 -3.554 1.00 90.25 79 GLY A C 1
ATOM 585 O O . GLY A 1 79 ? -2.517 1.448 -2.911 1.00 90.25 79 GLY A O 1
ATOM 586 N N . VAL A 1 80 ? -1.828 3.590 -2.988 1.00 93.06 80 VAL A N 1
ATOM 587 C CA . VAL A 1 80 ? -1.615 3.741 -1.542 1.00 93.06 80 VAL A CA 1
ATOM 588 C C . VAL A 1 80 ? -2.778 4.493 -0.913 1.00 93.06 80 VAL A C 1
ATOM 590 O O . VAL A 1 80 ? -3.066 5.630 -1.292 1.00 93.06 80 VAL A O 1
ATOM 593 N N . TYR A 1 81 ? -3.384 3.882 0.101 1.00 93.81 81 TYR A N 1
ATOM 594 C CA . TYR A 1 81 ? -4.372 4.528 0.949 1.00 93.81 81 TYR A CA 1
ATOM 595 C C . TYR A 1 81 ? -3.976 4.423 2.420 1.00 93.81 81 TYR A C 1
ATOM 597 O O . TYR A 1 81 ? -3.463 3.392 2.862 1.00 93.81 81 TYR A O 1
ATOM 605 N N . ARG A 1 82 ? -4.249 5.475 3.189 1.00 93.56 82 ARG A N 1
ATOM 606 C CA . ARG A 1 82 ? -3.913 5.592 4.612 1.00 93.56 82 ARG A CA 1
ATOM 607 C C . ARG A 1 82 ? -5.147 5.855 5.446 1.00 93.56 82 ARG A C 1
ATOM 609 O O . ARG A 1 82 ? -6.107 6.447 4.976 1.00 93.56 82 ARG A O 1
ATOM 616 N N . VAL A 1 83 ? -5.107 5.429 6.697 1.00 92.81 83 VAL A N 1
ATOM 617 C CA . VAL A 1 83 ? -6.088 5.877 7.685 1.00 92.81 83 VAL A CA 1
ATOM 618 C C . VAL A 1 83 ? -5.696 7.248 8.241 1.00 92.81 83 VAL A C 1
ATOM 620 O O . VAL A 1 83 ? -4.529 7.632 8.184 1.00 92.81 83 VAL A O 1
ATOM 623 N N . THR A 1 84 ? -6.656 7.966 8.822 1.00 89.25 84 THR A N 1
ATOM 624 C CA . THR A 1 84 ? -6.380 9.203 9.570 1.00 89.25 84 THR A CA 1
ATOM 625 C C . THR A 1 84 ? -5.528 8.935 10.816 1.00 89.25 84 THR A C 1
ATOM 627 O O . THR A 1 84 ? -5.545 7.827 11.360 1.00 89.25 84 THR A O 1
ATOM 630 N N . ASP A 1 85 ? -4.842 9.959 11.332 1.00 87.06 85 ASP A N 1
ATOM 631 C CA . ASP A 1 85 ? -3.999 9.843 12.534 1.00 87.06 85 ASP A CA 1
ATOM 632 C C . ASP A 1 85 ? -4.762 9.299 13.755 1.00 87.06 85 ASP A C 1
ATOM 634 O O . ASP A 1 85 ? -4.259 8.435 14.475 1.00 87.06 85 ASP A O 1
ATOM 638 N N . ASP A 1 86 ? -6.005 9.737 13.967 1.00 88.00 86 ASP A N 1
ATOM 639 C CA . ASP A 1 86 ? -6.858 9.251 15.062 1.00 88.00 86 ASP A CA 1
ATOM 640 C C . ASP A 1 86 ? -7.164 7.748 14.923 1.00 88.00 86 ASP A C 1
ATOM 642 O O . ASP A 1 86 ? -7.179 6.982 15.898 1.00 88.00 86 ASP A O 1
ATOM 646 N N . THR A 1 87 ? -7.361 7.295 13.686 1.00 89.38 87 THR A N 1
ATOM 647 C CA . THR A 1 87 ? -7.607 5.887 13.366 1.00 89.38 87 THR A CA 1
ATOM 648 C C . THR A 1 87 ? 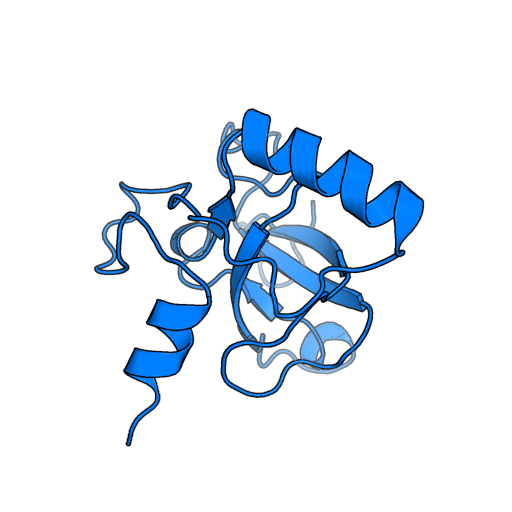-6.329 5.059 13.515 1.00 89.38 87 THR A C 1
ATOM 650 O O . THR A 1 87 ? -6.372 3.953 14.060 1.00 89.38 87 THR A O 1
ATOM 653 N N . GLN A 1 88 ? -5.179 5.609 13.118 1.00 88.12 88 GLN A N 1
ATOM 654 C CA . GLN A 1 88 ? -3.854 5.019 13.321 1.00 88.12 88 GLN A CA 1
ATOM 655 C C . GLN A 1 88 ? -3.540 4.845 14.816 1.00 88.12 88 GLN A C 1
ATOM 657 O O . GLN A 1 88 ? -3.033 3.805 15.245 1.00 88.12 88 GLN A O 1
ATOM 662 N N . GLN A 1 89 ? -3.875 5.834 15.647 1.00 86.19 89 GLN A N 1
ATOM 663 C CA . GLN A 1 89 ? -3.726 5.738 17.101 1.00 86.19 89 GLN A CA 1
ATOM 664 C C . GLN A 1 89 ? -4.634 4.655 17.688 1.00 86.19 89 GLN A C 1
ATOM 666 O O . GLN A 1 89 ? -4.174 3.817 18.469 1.00 86.19 89 GLN A O 1
ATOM 671 N N . SER A 1 90 ? -5.899 4.626 17.264 1.00 84.88 90 SER A N 1
ATOM 672 C CA . SER A 1 90 ? -6.862 3.595 17.670 1.00 84.88 90 SER A CA 1
ATOM 673 C C . SER A 1 90 ? -6.363 2.193 17.311 1.00 84.88 90 SER A C 1
ATOM 675 O O . SER A 1 90 ? -6.433 1.268 18.124 1.00 84.88 90 SER A O 1
ATOM 677 N N . TRP A 1 91 ? -5.772 2.042 16.126 1.00 83.62 91 TRP A N 1
ATOM 678 C CA . TRP A 1 91 ? -5.129 0.807 15.705 1.00 83.62 91 TRP A CA 1
ATOM 679 C C . TRP A 1 91 ? -3.965 0.397 16.610 1.00 83.62 91 TRP A C 1
ATOM 681 O O . TRP A 1 91 ? -3.889 -0.757 17.030 1.00 83.62 91 TRP A O 1
ATOM 691 N N . ASN A 1 92 ? -3.058 1.320 16.929 1.00 83.94 92 ASN A N 1
ATOM 692 C CA . ASN A 1 92 ? -1.891 1.017 17.759 1.00 83.94 92 ASN A CA 1
ATOM 693 C C . ASN A 1 92 ? -2.296 0.484 19.144 1.00 83.94 92 ASN A C 1
ATOM 695 O O . ASN A 1 92 ? -1.653 -0.431 19.671 1.00 83.94 92 ASN A O 1
ATOM 699 N N . VAL A 1 93 ? -3.397 0.997 19.704 1.00 82.94 93 VAL A N 1
ATOM 700 C CA . VAL A 1 93 ? -3.989 0.484 20.948 1.00 82.94 93 VAL A CA 1
ATOM 701 C C . VAL A 1 93 ? -4.516 -0.942 20.759 1.00 82.94 93 VAL A C 1
ATOM 703 O O . VAL A 1 93 ? -4.141 -1.833 21.524 1.00 82.94 93 VAL A O 1
ATOM 706 N N . LEU A 1 94 ? -5.324 -1.187 19.722 1.00 77.81 94 LEU A N 1
ATOM 707 C CA . LEU A 1 94 ? -5.895 -2.511 19.434 1.00 77.81 94 LEU A CA 1
ATOM 708 C C . LEU A 1 94 ? -4.813 -3.566 19.176 1.00 77.81 94 LEU A C 1
ATOM 710 O O . LEU A 1 94 ? -4.855 -4.660 19.741 1.00 77.81 94 LEU A O 1
ATOM 714 N N . ARG A 1 95 ? -3.802 -3.229 18.371 1.00 77.62 95 ARG A N 1
ATOM 715 C CA . ARG A 1 95 ? -2.672 -4.108 18.055 1.00 77.62 95 ARG A CA 1
ATOM 716 C C . ARG A 1 95 ? -1.894 -4.507 19.304 1.00 77.62 95 ARG A C 1
ATOM 718 O O . ARG A 1 95 ? -1.493 -5.661 19.425 1.00 77.62 95 ARG A O 1
ATOM 725 N N . SER A 1 96 ? -1.707 -3.578 20.238 1.00 75.75 96 SER A N 1
ATOM 726 C CA . SER A 1 96 ? -1.010 -3.847 21.502 1.00 75.75 96 SER A CA 1
ATOM 727 C C . SER A 1 96 ? -1.779 -4.823 22.401 1.00 75.75 96 SER A C 1
ATOM 729 O O . SER A 1 96 ? -1.171 -5.510 23.217 1.00 75.75 96 SER A O 1
ATOM 731 N N . GLN A 1 97 ? -3.104 -4.909 22.244 1.00 73.94 97 GLN A N 1
ATOM 732 C CA . GLN A 1 97 ? -3.978 -5.782 23.034 1.00 73.94 97 GLN A CA 1
ATOM 733 C C . GLN A 1 97 ? -4.249 -7.138 22.357 1.00 73.94 97 GLN A C 1
ATOM 735 O O . GLN A 1 97 ? -4.368 -8.149 23.047 1.00 73.94 97 GLN A O 1
ATOM 740 N N . HIS A 1 98 ? -4.330 -7.173 21.021 1.00 67.56 98 HIS A N 1
ATOM 741 C CA . HIS A 1 98 ? -4.826 -8.330 20.258 1.00 67.56 98 HIS A CA 1
ATOM 742 C C . HIS A 1 98 ? -3.886 -8.821 19.138 1.00 67.56 98 HIS A C 1
ATOM 744 O O . HIS A 1 98 ? -4.173 -9.819 18.481 1.00 67.56 98 HIS A O 1
ATOM 750 N N . GLY A 1 99 ? -2.747 -8.160 18.912 1.00 65.75 99 GLY A N 1
ATOM 751 C CA . GLY A 1 99 ? -1.705 -8.565 17.960 1.00 65.75 99 GLY A CA 1
ATOM 752 C C . GLY A 1 99 ? -1.953 -8.186 16.491 1.00 65.75 99 GLY A C 1
ATOM 753 O O . GLY A 1 99 ? -1.025 -7.698 15.842 1.00 65.75 99 GLY A O 1
ATOM 754 N N . ASN A 1 100 ? -3.169 -8.372 15.965 1.00 64.31 100 ASN A N 1
ATOM 755 C CA . ASN A 1 100 ? -3.556 -8.085 14.570 1.00 64.31 100 ASN A CA 1
ATOM 756 C C . ASN A 1 100 ? -4.966 -7.458 14.476 1.00 64.31 100 ASN A C 1
ATOM 758 O O . ASN A 1 100 ? -5.708 -7.456 15.459 1.00 64.31 100 ASN A O 1
ATOM 762 N N . ALA A 1 101 ? -5.334 -6.961 13.284 1.00 62.34 101 ALA A N 1
ATOM 763 C CA . ALA A 1 101 ? -6.697 -6.509 12.984 1.00 62.34 101 ALA A CA 1
ATOM 764 C C . ALA A 1 101 ? -7.641 -7.681 13.169 1.00 62.34 101 ALA A C 1
ATOM 766 O O . ALA A 1 101 ? -7.367 -8.771 12.666 1.00 62.34 101 ALA A O 1
ATOM 767 N N . SER A 1 102 ? -8.766 -7.448 13.832 1.00 65.56 102 SER A N 1
ATOM 768 C CA . SER A 1 102 ? -9.927 -8.297 13.617 1.00 65.56 102 SER A CA 1
ATOM 769 C C . SER A 1 102 ? -10.605 -7.887 12.311 1.00 65.56 102 SER A C 1
ATOM 771 O O . SER A 1 102 ? -10.561 -6.716 11.933 1.00 65.56 102 SER A O 1
ATOM 773 N N . ASP A 1 103 ? -11.314 -8.815 11.668 1.00 66.81 103 ASP A N 1
ATOM 774 C CA . ASP A 1 103 ? -12.150 -8.516 10.492 1.00 66.81 103 ASP A CA 1
ATOM 775 C C . ASP A 1 103 ? -13.227 -7.449 10.785 1.00 66.81 103 ASP A C 1
ATOM 777 O O . ASP A 1 103 ? -13.784 -6.835 9.877 1.00 66.81 103 ASP A O 1
ATOM 781 N N . ALA A 1 104 ? -13.514 -7.205 12.068 1.00 69.38 104 ALA A N 1
ATOM 782 C CA . ALA A 1 104 ? -14.422 -6.162 12.527 1.00 69.38 104 ALA A CA 1
ATOM 783 C C . ALA A 1 104 ? -13.832 -4.743 12.422 1.00 69.38 104 ALA A C 1
ATOM 785 O O . ALA A 1 104 ? -14.579 -3.769 12.515 1.00 69.38 104 ALA A O 1
ATOM 786 N N . TRP A 1 105 ? -12.515 -4.599 12.242 1.00 78.31 105 TRP A N 1
ATOM 787 C CA . TRP A 1 105 ? -11.885 -3.298 12.048 1.00 78.31 105 TRP A CA 1
ATOM 788 C C . TRP A 1 105 ? -12.034 -2.856 10.589 1.00 78.31 105 TRP A C 1
ATOM 790 O O . TRP A 1 105 ? -11.334 -3.325 9.697 1.00 78.31 105 TRP A O 1
ATOM 800 N N . GLN A 1 106 ? -12.989 -1.955 10.360 1.00 82.31 106 GLN A N 1
ATOM 801 C CA . GLN A 1 106 ? -13.396 -1.468 9.039 1.00 82.31 106 GLN A CA 1
ATOM 802 C C . GLN A 1 106 ? -13.198 0.055 8.948 1.00 82.31 106 GLN A C 1
ATOM 804 O O . GLN A 1 106 ? -14.180 0.796 8.891 1.00 82.31 106 GLN A O 1
ATOM 809 N N . PRO A 1 107 ? -11.954 0.560 9.022 1.00 89.94 107 PRO A N 1
ATOM 810 C CA . PRO A 1 107 ? -11.709 1.992 8.927 1.00 89.94 107 PRO A CA 1
ATOM 811 C C . PRO A 1 107 ? -11.947 2.489 7.496 1.00 89.94 107 PRO A C 1
ATOM 813 O O . PRO A 1 107 ? -11.920 1.719 6.532 1.00 89.94 107 PRO A O 1
ATOM 816 N N . VAL A 1 108 ? -12.131 3.799 7.370 1.00 92.38 108 VAL A N 1
ATOM 817 C CA . VAL A 1 108 ? -12.024 4.488 6.084 1.00 92.38 108 VAL A CA 1
ATOM 818 C C . VAL A 1 108 ? -10.545 4.743 5.811 1.00 92.38 108 VAL A C 1
ATOM 820 O O . VAL A 1 108 ? -9.816 5.207 6.690 1.00 92.38 108 VAL A O 1
ATOM 823 N N . PHE A 1 109 ? -10.110 4.411 4.604 1.00 93.38 109 PHE A N 1
ATOM 824 C CA . PHE A 1 109 ? -8.792 4.722 4.086 1.00 93.38 109 PHE A CA 1
ATOM 825 C C . PHE A 1 109 ? -8.910 5.789 3.000 1.00 93.38 109 PHE A C 1
ATOM 827 O O . PHE A 1 109 ? -9.715 5.650 2.083 1.00 93.38 109 PHE A O 1
ATOM 834 N N . GLU A 1 110 ? -8.071 6.812 3.073 1.00 92.69 110 GLU A N 1
ATOM 835 C CA . GLU A 1 110 ? -7.996 7.931 2.140 1.00 92.69 110 GLU A CA 1
ATOM 836 C C . GLU A 1 110 ? -6.817 7.735 1.184 1.00 92.69 110 GLU A C 1
ATOM 838 O O . GLU A 1 110 ? -5.723 7.322 1.587 1.00 92.69 110 GLU A O 1
ATOM 843 N N . ARG A 1 111 ? -7.036 8.009 -0.102 1.00 89.50 111 ARG A N 1
ATOM 844 C CA . ARG A 1 111 ? -6.023 7.877 -1.149 1.00 89.50 111 ARG A CA 1
ATOM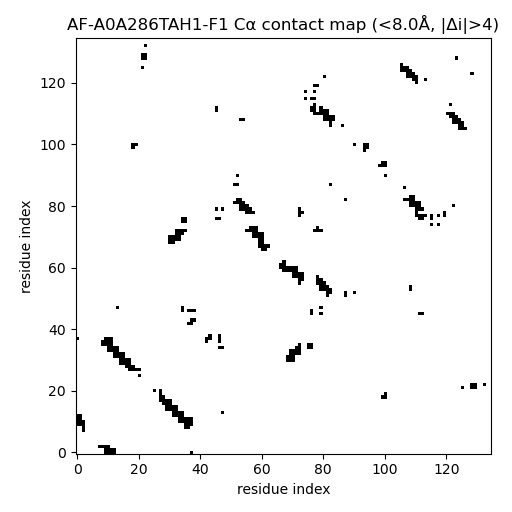 845 C C . ARG A 1 111 ? -4.925 8.912 -0.936 1.00 89.50 111 ARG A C 1
ATOM 847 O O . ARG A 1 111 ? -5.196 10.104 -0.849 1.00 89.50 111 ARG A O 1
ATOM 854 N N . VAL A 1 112 ? -3.674 8.460 -0.918 1.00 88.44 112 VAL A N 1
ATOM 855 C CA . VAL A 1 112 ? -2.528 9.336 -0.634 1.00 88.44 112 VAL A CA 1
ATOM 856 C C . VAL A 1 112 ? -2.174 10.226 -1.828 1.00 88.44 112 VAL A C 1
ATOM 858 O O . VAL A 1 112 ? -1.863 11.397 -1.647 1.00 88.44 112 VAL A O 1
ATOM 861 N N . ASN A 1 113 ? -2.225 9.694 -3.053 1.00 83.69 113 ASN A N 1
ATOM 862 C CA . ASN A 1 113 ? -1.951 10.464 -4.269 1.00 83.69 113 ASN A CA 1
ATOM 863 C C . ASN A 1 113 ? -3.221 10.644 -5.114 1.00 83.69 113 ASN A C 1
ATOM 865 O O . ASN A 1 113 ? -3.465 9.891 -6.064 1.00 83.69 113 ASN A O 1
ATOM 869 N N . VAL A 1 114 ? -4.020 11.651 -4.756 1.00 74.25 114 VAL A N 1
ATOM 870 C CA . VAL A 1 114 ? -5.275 12.004 -5.445 1.00 74.25 114 VAL A CA 1
ATOM 871 C C . VAL A 1 114 ? -5.059 12.572 -6.852 1.00 74.25 114 VAL A C 1
ATOM 873 O O . VAL A 1 114 ? -5.929 12.424 -7.705 1.00 74.25 114 VAL A O 1
ATOM 876 N N . ASP A 1 115 ? -3.877 13.125 -7.129 1.00 75.12 115 ASP A N 1
ATOM 877 C CA . ASP A 1 115 ? -3.533 13.760 -8.409 1.00 75.12 115 ASP A CA 1
ATOM 878 C C . ASP A 1 115 ? -2.816 12.809 -9.383 1.00 75.12 115 ASP A C 1
ATOM 880 O O . ASP A 1 115 ? -2.296 13.229 -10.416 1.00 75.12 115 ASP A O 1
ATOM 884 N N . SER A 1 116 ? -2.786 11.506 -9.086 1.00 69.06 116 SER A N 1
ATOM 885 C CA . SER A 1 116 ? -2.076 10.503 -9.901 1.00 69.06 116 SER A CA 1
ATOM 886 C C . SER A 1 116 ? -2.661 10.277 -11.306 1.00 69.06 116 SER A C 1
ATOM 888 O O . SER A 1 116 ? -2.077 9.527 -12.085 1.00 69.06 116 SER A O 1
ATOM 890 N N . GLY A 1 117 ? -3.778 10.930 -11.651 1.00 68.12 117 GLY A N 1
ATOM 891 C CA . GLY A 1 117 ? -4.413 10.843 -12.973 1.00 68.12 117 GLY A CA 1
ATOM 892 C C . GLY A 1 117 ? -5.139 9.522 -13.242 1.00 68.12 117 GLY A C 1
ATOM 893 O O . GLY A 1 117 ? -5.474 9.231 -14.386 1.00 68.12 117 GLY A O 1
ATOM 894 N N . ASP A 1 118 ? -5.370 8.728 -12.199 1.00 72.69 118 ASP A N 1
ATOM 895 C CA . ASP A 1 118 ? -6.020 7.421 -12.247 1.00 72.69 118 ASP A CA 1
ATOM 896 C C . ASP A 1 118 ? -7.418 7.477 -11.587 1.00 72.69 118 ASP A C 1
ATOM 898 O O . ASP A 1 118 ? -7.657 8.287 -10.689 1.00 72.69 118 ASP A O 1
ATOM 902 N N . GLU A 1 119 ? -8.345 6.622 -12.030 1.00 79.88 119 GLU A N 1
ATOM 903 C CA . GLU A 1 119 ? -9.775 6.663 -11.669 1.00 79.88 119 GLU A CA 1
ATOM 904 C C . GLU A 1 119 ? -10.132 5.946 -10.351 1.00 79.88 119 GLU A C 1
ATOM 906 O O . GLU A 1 119 ? -11.311 5.749 -10.045 1.00 79.88 119 GLU A O 1
ATOM 911 N N . LEU A 1 120 ? -9.142 5.539 -9.550 1.00 80.75 120 LEU A N 1
ATOM 912 C CA . LEU A 1 120 ? -9.397 4.918 -8.254 1.00 80.75 120 LEU A CA 1
ATOM 913 C C . LEU A 1 120 ? -10.124 5.881 -7.277 1.00 80.75 120 LEU A C 1
ATOM 915 O O . LEU A 1 120 ? -9.842 7.085 -7.265 1.00 80.75 120 LEU A O 1
ATOM 919 N N . PRO A 1 121 ? -11.034 5.374 -6.419 1.00 85.69 121 PRO A N 1
ATOM 920 C CA . PRO A 1 121 ? -11.782 6.204 -5.471 1.00 85.69 121 PRO A CA 1
ATOM 921 C C . PRO A 1 121 ? -10.883 7.022 -4.535 1.00 85.69 121 PRO A C 1
ATOM 923 O O . PRO A 1 121 ? -9.782 6.606 -4.191 1.00 85.69 121 PRO A O 1
ATOM 926 N N . SER A 1 122 ? -11.355 8.181 -4.072 1.00 87.06 122 SER A N 1
ATOM 927 C CA . SER A 1 122 ? -10.615 8.979 -3.082 1.00 87.06 122 SER A CA 1
ATOM 928 C C . SER A 1 122 ? -10.592 8.325 -1.701 1.00 87.06 122 SER A C 1
ATOM 930 O O . SER A 1 122 ? -9.662 8.548 -0.934 1.00 87.06 122 SER A O 1
ATOM 932 N N . GLU A 1 123 ? -11.603 7.515 -1.389 1.00 90.44 123 GLU A N 1
ATOM 933 C CA . GLU A 1 123 ? -11.771 6.856 -0.099 1.00 90.44 123 GLU A CA 1
ATOM 934 C C . GLU A 1 123 ? -12.321 5.444 -0.279 1.00 90.44 123 GLU A C 1
ATOM 936 O O . GLU A 1 123 ? -13.156 5.196 -1.155 1.00 90.44 123 GLU A O 1
ATOM 941 N N . LEU A 1 124 ? -11.868 4.522 0.571 1.00 91.12 124 LEU A N 1
ATOM 942 C CA . LEU A 1 124 ? -12.295 3.129 0.569 1.00 91.12 124 LEU A CA 1
ATOM 943 C C . LEU A 1 124 ? -12.379 2.552 1.979 1.00 91.12 124 LEU A C 1
ATOM 945 O O . LEU A 1 124 ? -11.529 2.787 2.832 1.00 91.12 124 LEU A O 1
ATOM 949 N N . THR A 1 125 ? -13.368 1.694 2.186 1.00 90.06 125 THR A N 1
ATOM 950 C CA . THR A 1 125 ? -13.438 0.765 3.319 1.00 90.06 125 THR A CA 1
ATOM 951 C C . THR A 1 125 ? -13.142 -0.658 2.841 1.00 90.06 125 THR A C 1
ATOM 953 O O . THR A 1 125 ? -13.395 -0.973 1.670 1.00 90.06 125 THR A O 1
ATOM 956 N N . PRO A 1 126 ? -12.663 -1.567 3.713 1.00 86.81 126 PRO A N 1
ATOM 957 C CA . PRO A 1 126 ? -12.465 -2.958 3.314 1.00 86.81 126 PRO A CA 1
ATOM 958 C C . PRO A 1 126 ? -13.754 -3.613 2.784 1.00 86.81 126 PRO A C 1
ATOM 960 O O . PRO A 1 126 ? -13.713 -4.326 1.783 1.00 86.81 126 PRO A O 1
ATOM 963 N N . ALA A 1 127 ? -14.910 -3.301 3.380 1.00 85.88 127 ALA A N 1
ATOM 964 C CA . ALA A 1 127 ? -16.229 -3.731 2.909 1.00 85.88 127 ALA A CA 1
ATOM 965 C C . ALA A 1 127 ? -16.533 -3.321 1.455 1.00 85.88 127 ALA A C 1
ATOM 967 O O . ALA A 1 127 ? -16.967 -4.157 0.665 1.00 85.88 127 ALA A O 1
ATOM 968 N N . GLN A 1 128 ? -16.261 -2.071 1.069 1.00 84.81 128 GLN A N 1
ATOM 969 C CA . GLN A 1 128 ? -16.488 -1.608 -0.308 1.00 84.81 128 GLN A CA 1
ATOM 970 C C . GLN A 1 128 ? -15.606 -2.346 -1.319 1.00 84.81 128 GLN A C 1
ATOM 972 O O . GLN A 1 128 ? -16.057 -2.646 -2.425 1.00 84.81 128 GLN A O 1
ATOM 977 N N . VAL A 1 129 ? -14.370 -2.686 -0.937 1.00 82.69 129 VAL A N 1
ATOM 978 C CA . VAL A 1 129 ? -13.482 -3.491 -1.787 1.00 82.69 129 VAL A CA 1
ATOM 979 C C . VAL A 1 129 ? -14.050 -4.897 -1.984 1.00 82.69 129 VAL A C 1
ATOM 981 O O . VAL A 1 129 ? -13.972 -5.420 -3.091 1.00 82.69 129 VAL A O 1
ATOM 984 N N . TYR A 1 130 ? -14.674 -5.492 -0.961 1.00 75.06 130 TYR A N 1
ATOM 985 C CA . TYR A 1 130 ? -15.359 -6.783 -1.088 1.00 75.06 130 TYR A CA 1
ATOM 986 C C . TYR A 1 130 ? -16.605 -6.727 -1.981 1.00 75.06 130 TYR A C 1
ATOM 988 O O . TYR A 1 130 ? -16.853 -7.654 -2.749 1.00 75.06 130 TYR A O 1
ATOM 996 N N . GLU A 1 131 ? -17.406 -5.663 -1.899 1.00 66.69 131 GLU A N 1
ATOM 997 C CA . GLU A 1 131 ? -18.652 -5.552 -2.672 1.00 66.69 131 GLU A CA 1
ATOM 998 C C . GLU A 1 131 ? -18.416 -5.398 -4.178 1.00 66.69 131 GLU A C 1
ATOM 1000 O O . GLU A 1 131 ? -19.190 -5.930 -4.973 1.00 66.69 131 GLU A O 1
ATOM 1005 N N . GLN A 1 132 ? -17.303 -4.778 -4.577 1.00 58.81 132 GLN A N 1
ATOM 1006 C CA . GLN A 1 132 ? -16.859 -4.724 -5.976 1.00 58.81 132 GLN A CA 1
ATOM 1007 C C . GLN A 1 132 ? -16.400 -6.091 -6.535 1.00 58.81 132 GLN A C 1
ATOM 1009 O O . GLN A 1 132 ? -15.958 -6.164 -7.678 1.00 58.81 132 GLN A O 1
ATOM 1014 N N . VAL A 1 133 ? -16.453 -7.170 -5.740 1.00 47.16 133 VAL A N 1
ATOM 1015 C CA . VAL A 1 133 ? -16.002 -8.532 -6.100 1.00 47.16 133 VAL A CA 1
ATOM 1016 C C . VAL A 1 133 ? -17.178 -9.504 -6.283 1.00 47.16 133 VAL A C 1
ATOM 1018 O O . VAL A 1 133 ? -16.966 -10.697 -6.479 1.00 47.16 133 VAL A O 1
ATOM 1021 N N . LYS A 1 134 ? -18.433 -9.032 -6.266 1.00 36.50 134 LYS A N 1
ATOM 1022 C CA . LYS A 1 134 ? -19.559 -9.860 -6.728 1.00 36.50 134 LYS A CA 1
ATOM 1023 C C . LYS A 1 134 ? -19.611 -9.892 -8.258 1.00 36.50 134 LYS A C 1
ATOM 1025 O O . LYS A 1 134 ? -20.420 -9.187 -8.851 1.00 36.50 134 LYS A O 1
ATOM 1030 N N . ASP A 1 135 ? -18.775 -10.748 -8.836 1.00 38.50 135 ASP A N 1
ATOM 1031 C CA . ASP A 1 135 ? -18.983 -11.360 -10.154 1.00 38.50 135 ASP A CA 1
ATOM 1032 C C . ASP A 1 135 ? -19.336 -12.847 -9.980 1.00 38.50 135 ASP A C 1
ATOM 1034 O O . ASP A 1 135 ? -18.638 -13.540 -9.199 1.00 38.50 135 ASP A O 1
#